Protein AF-A0A1X7TRN3-F1 (afdb_monomer)

Structure (mmCIF, N/CA/C/O backbone):
data_AF-A0A1X7TRN3-F1
#
_entry.id   AF-A0A1X7TRN3-F1
#
loop_
_atom_site.group_PDB
_atom_site.id
_atom_site.type_symbol
_atom_site.label_atom_id
_atom_site.label_alt_id
_atom_site.label_comp_id
_atom_site.label_asym_id
_atom_site.label_entity_id
_atom_site.label_seq_id
_atom_site.pdbx_PDB_ins_code
_atom_site.Cartn_x
_atom_site.Cartn_y
_atom_site.Cartn_z
_atom_site.occupancy
_atom_site.B_iso_or_equiv
_atom_site.auth_seq_id
_atom_site.auth_comp_id
_atom_site.auth_asym_id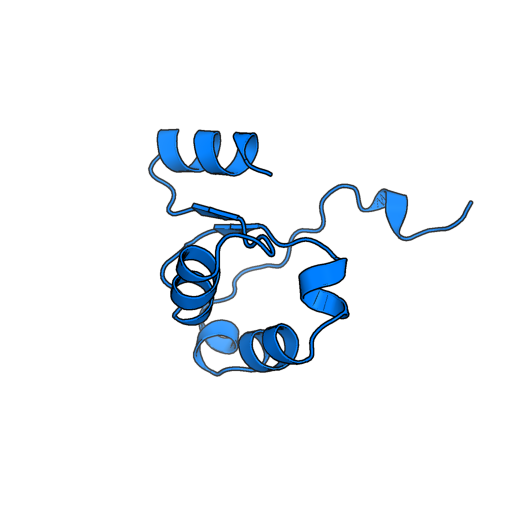
_atom_site.auth_atom_id
_atom_site.pdbx_PDB_model_num
ATOM 1 N N . MET A 1 1 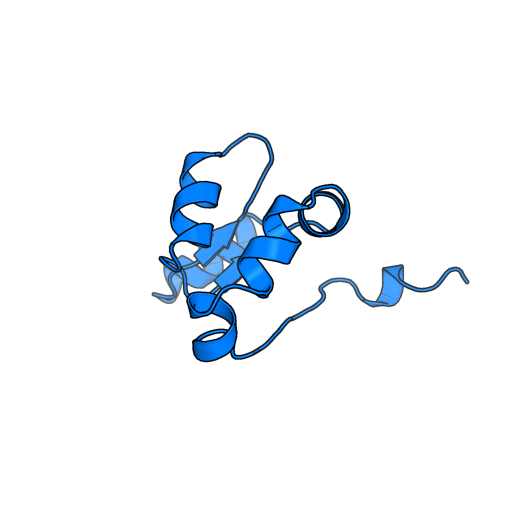? 2.037 5.844 -10.763 1.00 86.25 1 MET A N 1
ATOM 2 C CA . MET A 1 1 ? 1.150 5.509 -9.617 1.00 86.25 1 MET A CA 1
ATOM 3 C C . MET A 1 1 ? -0.185 6.265 -9.625 1.00 86.25 1 MET A C 1
ATOM 5 O O . MET A 1 1 ? -1.201 5.616 -9.419 1.00 86.25 1 MET A O 1
ATOM 9 N N . LYS A 1 2 ? -0.238 7.588 -9.877 1.00 87.38 2 LYS A N 1
ATOM 10 C CA . LYS A 1 2 ? -1.506 8.359 -9.861 1.00 87.38 2 LYS A CA 1
ATOM 11 C C . LYS A 1 2 ? -2.579 7.819 -10.822 1.00 87.38 2 LYS A C 1
ATOM 13 O O . LYS A 1 2 ? -3.727 7.677 -10.412 1.00 8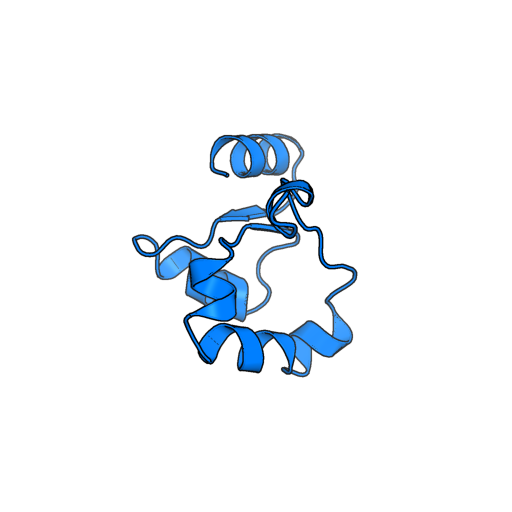7.38 2 LYS A O 1
ATOM 18 N N . ASP A 1 3 ? -2.199 7.437 -12.042 1.00 91.88 3 ASP A N 1
ATOM 19 C CA . ASP A 1 3 ? -3.142 6.873 -13.023 1.00 91.88 3 ASP A CA 1
ATOM 20 C C . ASP A 1 3 ? -3.713 5.519 -12.581 1.00 91.88 3 ASP A C 1
ATOM 22 O O . ASP A 1 3 ? -4.907 5.269 -12.728 1.00 91.88 3 ASP A O 1
ATOM 26 N N . GLN A 1 4 ? -2.883 4.679 -11.954 1.00 91.94 4 GLN A N 1
ATOM 27 C CA . GLN A 1 4 ? -3.307 3.385 -11.409 1.00 91.94 4 GLN A CA 1
ATOM 28 C C . GLN A 1 4 ? -4.315 3.568 -10.268 1.00 91.94 4 GLN A C 1
ATOM 30 O O . GLN A 1 4 ? -5.367 2.932 -10.254 1.00 91.94 4 GLN A O 1
ATOM 35 N N . VAL A 1 5 ? -4.049 4.503 -9.347 1.00 93.94 5 VAL A N 1
ATOM 36 C CA . VAL A 1 5 ? -4.991 4.853 -8.271 1.00 93.94 5 VAL A CA 1
ATOM 37 C C . VAL A 1 5 ? -6.316 5.348 -8.843 1.00 93.94 5 VAL A C 1
ATOM 39 O O . VAL A 1 5 ? -7.375 4.918 -8.387 1.00 93.94 5 VAL A O 1
ATOM 42 N N . ARG A 1 6 ? -6.268 6.226 -9.851 1.00 94.50 6 ARG A N 1
ATOM 43 C CA . ARG A 1 6 ? -7.468 6.732 -10.521 1.00 94.50 6 ARG A CA 1
ATOM 44 C C . ARG A 1 6 ? -8.281 5.593 -11.135 1.00 94.50 6 ARG A C 1
ATOM 46 O O . ARG A 1 6 ? -9.468 5.491 -10.846 1.00 94.50 6 ARG A O 1
ATOM 53 N N . SER A 1 7 ? -7.642 4.710 -11.901 1.00 96.00 7 SER A N 1
ATOM 54 C CA . SER A 1 7 ? -8.317 3.574 -12.537 1.00 96.00 7 SER A CA 1
ATOM 55 C C . SER A 1 7 ? -8.945 2.614 -11.516 1.00 96.00 7 SER A C 1
ATOM 57 O O . SER A 1 7 ? -10.074 2.162 -11.702 1.00 96.00 7 SER A O 1
ATOM 59 N N . CYS A 1 8 ? -8.262 2.342 -10.397 1.00 94.69 8 CYS A N 1
ATOM 60 C CA . CYS A 1 8 ? -8.822 1.545 -9.303 1.00 94.69 8 CYS A CA 1
ATOM 61 C C . CYS A 1 8 ? -10.070 2.202 -8.697 1.00 94.69 8 CYS A C 1
ATOM 63 O O . CYS A 1 8 ? -11.090 1.536 -8.519 1.00 94.69 8 CYS A O 1
ATOM 65 N N . ARG A 1 9 ? -10.015 3.511 -8.424 1.00 94.69 9 ARG A N 1
ATOM 66 C CA . ARG A 1 9 ? -11.142 4.257 -7.845 1.00 94.69 9 ARG A CA 1
ATOM 67 C C . ARG A 1 9 ? -12.339 4.333 -8.788 1.00 94.69 9 ARG A C 1
ATOM 69 O O . ARG A 1 9 ? -13.465 4.168 -8.335 1.00 94.69 9 ARG A O 1
ATOM 76 N N . GLU A 1 10 ? -12.108 4.505 -10.090 1.00 96.62 10 GLU A N 1
ATOM 77 C CA . GLU A 1 10 ? -13.161 4.461 -11.119 1.00 96.62 10 GLU A CA 1
ATOM 78 C C . GLU A 1 10 ? -13.885 3.103 -11.154 1.00 96.62 10 GLU A C 1
ATOM 80 O O . GLU A 1 10 ? -15.051 3.029 -11.533 1.00 96.62 10 GLU A O 1
ATOM 85 N N . ARG A 1 11 ? -13.227 2.031 -10.697 1.00 96.50 11 ARG A N 1
ATOM 86 C CA . ARG A 1 11 ? -13.800 0.682 -10.559 1.00 96.50 11 ARG A CA 1
ATOM 87 C C . ARG A 1 11 ? -14.364 0.393 -9.162 1.00 96.50 11 ARG A C 1
ATOM 89 O O . ARG A 1 11 ? -14.698 -0.752 -8.871 1.00 96.50 11 ARG A O 1
ATOM 96 N N . GLY A 1 12 ? -14.450 1.400 -8.292 1.00 95.88 12 GLY A N 1
ATOM 97 C CA . GLY A 1 12 ? -14.962 1.262 -6.926 1.00 95.88 12 GLY A CA 1
ATOM 98 C C . GLY A 1 12 ? -13.986 0.619 -5.936 1.00 95.88 12 GLY A C 1
ATOM 99 O O . GLY A 1 12 ? -14.396 0.245 -4.841 1.00 95.88 12 GLY A O 1
ATOM 100 N N . VAL A 1 13 ? -12.703 0.484 -6.290 1.00 96.00 13 VAL A N 1
ATOM 101 C CA . VAL A 1 13 ? -11.675 -0.058 -5.392 1.00 96.00 13 VAL A CA 1
ATOM 102 C C . VAL A 1 13 ? -11.039 1.078 -4.599 1.00 96.00 13 VAL A C 1
ATOM 104 O O . VAL A 1 13 ? -10.504 2.032 -5.174 1.00 96.00 13 VAL A O 1
ATOM 107 N N . ALA A 1 14 ? -11.047 0.958 -3.271 1.00 95.06 14 ALA A N 1
ATOM 108 C CA . ALA A 1 14 ? -10.381 1.913 -2.393 1.00 95.06 14 ALA A CA 1
ATOM 109 C C . ALA A 1 14 ? -8.858 1.803 -2.566 1.00 95.06 14 ALA A C 1
ATOM 111 O O . ALA A 1 14 ? -8.227 0.880 -2.048 1.00 95.06 14 ALA A O 1
ATOM 112 N N . ALA A 1 15 ? -8.272 2.740 -3.312 1.00 95.94 15 ALA A N 1
ATOM 113 C CA . ALA A 1 15 ? -6.843 2.774 -3.597 1.00 95.94 15 ALA A CA 1
ATOM 114 C C . ALA A 1 15 ? -6.214 4.122 -3.235 1.00 95.94 15 ALA A C 1
ATOM 116 O O . ALA A 1 15 ? -6.834 5.177 -3.413 1.00 95.94 15 ALA A O 1
ATOM 117 N N . ALA A 1 16 ? -4.962 4.094 -2.787 1.00 94.56 16 ALA A N 1
ATOM 118 C CA . ALA A 1 16 ? -4.159 5.286 -2.533 1.00 94.56 16 ALA A CA 1
ATOM 119 C C . ALA A 1 16 ? -2.702 5.070 -2.946 1.00 94.56 16 ALA A C 1
ATOM 121 O O . ALA A 1 16 ? -2.218 3.939 -2.990 1.00 94.56 16 ALA A O 1
ATOM 122 N N . ALA A 1 17 ? -2.011 6.167 -3.250 1.00 93.00 17 ALA A N 1
ATOM 123 C CA . ALA A 1 17 ? -0.568 6.174 -3.441 1.00 93.00 17 ALA A CA 1
ATOM 124 C C . ALA A 1 17 ? 0.073 6.918 -2.274 1.00 93.00 17 ALA A C 1
ATOM 126 O O . ALA A 1 17 ? -0.313 8.042 -1.967 1.00 93.00 17 ALA A O 1
ATOM 127 N N . VAL A 1 18 ? 1.054 6.285 -1.646 1.00 90.00 18 VAL A N 1
ATOM 128 C CA . VAL A 1 18 ? 1.856 6.884 -0.587 1.00 90.00 18 VAL A CA 1
ATOM 129 C C . VAL A 1 18 ? 3.023 7.605 -1.241 1.00 90.00 18 VAL A C 1
ATOM 131 O O . VAL A 1 18 ? 3.904 6.985 -1.836 1.00 90.00 18 VAL A O 1
ATOM 134 N N . THR A 1 19 ? 3.015 8.927 -1.128 1.00 84.19 19 THR A N 1
ATOM 135 C CA . THR A 1 19 ? 4.067 9.813 -1.634 1.00 84.19 19 THR A CA 1
ATOM 136 C C . THR A 1 19 ? 4.576 10.700 -0.507 1.00 84.19 19 THR A C 1
ATOM 138 O O . THR A 1 19 ? 3.824 10.991 0.420 1.00 84.19 19 THR A O 1
ATOM 141 N N . HIS A 1 20 ? 5.816 11.185 -0.599 1.00 78.56 20 HIS A N 1
ATOM 142 C CA . HIS A 1 20 ? 6.404 12.072 0.414 1.00 78.56 20 HIS A CA 1
ATOM 143 C C . HIS A 1 20 ? 5.560 13.326 0.713 1.00 78.56 20 HIS A C 1
ATOM 145 O O . HIS A 1 20 ? 5.554 13.797 1.849 1.00 78.56 20 HIS A O 1
ATOM 151 N N . ASP A 1 21 ? 4.833 1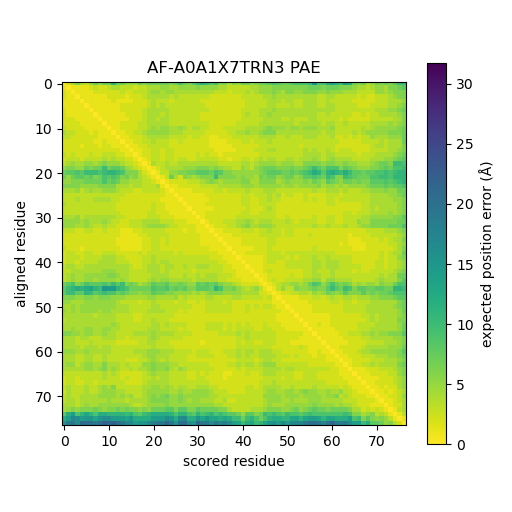3.834 -0.284 1.00 80.38 21 ASP A N 1
ATOM 152 C CA . ASP A 1 21 ? 4.046 15.066 -0.175 1.00 80.38 21 ASP A CA 1
ATOM 153 C C . ASP A 1 21 ? 2.655 14.874 0.455 1.00 80.38 21 ASP A C 1
ATOM 155 O O . ASP A 1 21 ? 2.033 15.853 0.862 1.00 80.38 21 ASP A O 1
ATOM 159 N N . ASP A 1 22 ? 2.155 13.636 0.567 1.00 81.75 22 ASP A N 1
ATOM 160 C CA . ASP A 1 22 ? 0.793 13.358 1.044 1.00 81.75 22 ASP A CA 1
ATOM 161 C C . ASP A 1 22 ? 0.792 12.466 2.289 1.00 81.75 22 ASP A C 1
ATOM 163 O O . ASP A 1 22 ? 0.622 11.244 2.240 1.00 81.75 22 ASP A O 1
ATOM 167 N N . LYS A 1 23 ? 0.955 13.124 3.439 1.00 83.88 23 LYS A N 1
ATOM 168 C CA . LYS A 1 23 ? 0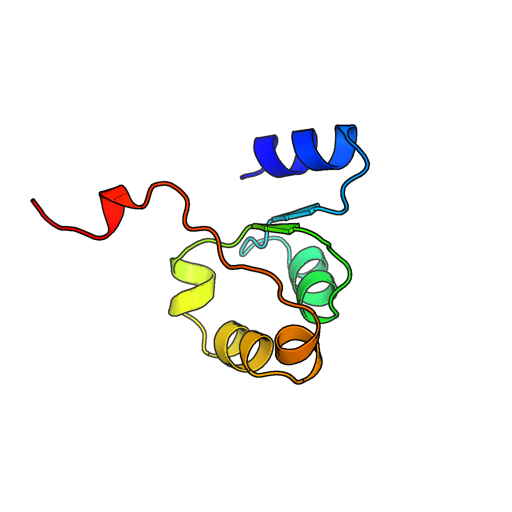.910 12.480 4.757 1.00 83.88 23 LYS A CA 1
ATOM 169 C C . LYS A 1 23 ? -0.481 11.960 5.117 1.00 83.88 23 LYS A C 1
ATOM 171 O O . LYS A 1 23 ? -0.580 11.003 5.878 1.00 83.88 23 LYS A O 1
ATOM 176 N N . SER A 1 24 ? -1.543 12.560 4.576 1.00 87.50 24 SER A N 1
ATOM 177 C CA . SER A 1 24 ? -2.915 12.169 4.914 1.00 87.50 24 SER A CA 1
ATOM 178 C C . SER A 1 24 ? -3.238 10.775 4.375 1.00 87.50 24 SER A C 1
ATOM 180 O O . SER A 1 24 ? -3.645 9.894 5.135 1.00 87.50 24 SER A O 1
ATOM 182 N N . SER A 1 25 ? -2.917 10.536 3.099 1.00 87.38 25 SER A N 1
ATOM 183 C CA . SER A 1 25 ? -3.036 9.219 2.470 1.00 87.38 25 SER A CA 1
ATOM 184 C C . SER A 1 25 ? -2.143 8.178 3.151 1.00 87.38 25 SER A C 1
ATOM 186 O O . SER A 1 25 ? -2.523 7.014 3.266 1.00 87.38 25 SER A O 1
ATOM 188 N N . GLU A 1 26 ? -0.962 8.579 3.632 1.00 90.94 26 GLU A N 1
ATOM 189 C CA . GLU A 1 26 ? -0.061 7.689 4.365 1.00 90.94 26 GLU A CA 1
ATOM 190 C C . GLU A 1 26 ? -0.661 7.230 5.705 1.00 90.94 26 GLU A C 1
ATOM 192 O O . GLU A 1 26 ? -0.662 6.038 6.009 1.00 90.94 26 GLU A O 1
ATOM 197 N N . GLU A 1 27 ? -1.196 8.151 6.506 1.00 91.75 27 GLU A N 1
ATOM 198 C CA . GLU A 1 27 ? -1.809 7.829 7.799 1.00 91.75 27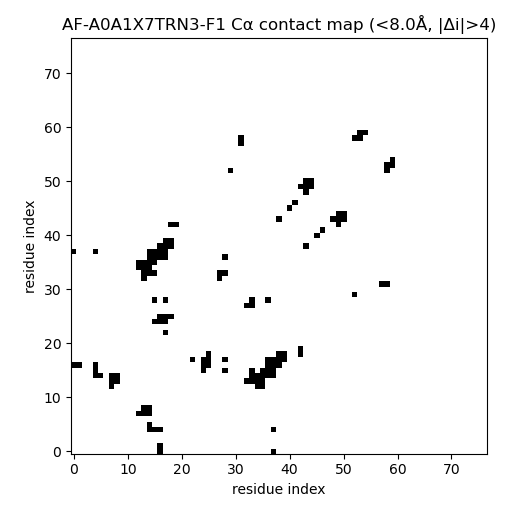 GLU A CA 1
ATOM 199 C C . GLU A 1 27 ? -3.043 6.935 7.661 1.00 91.75 27 GLU A C 1
ATOM 201 O O . GLU A 1 27 ? -3.245 6.019 8.463 1.00 91.75 27 GLU A O 1
ATOM 206 N N . GLU A 1 28 ? -3.867 7.178 6.645 1.00 92.56 28 GLU A N 1
ATOM 207 C CA . GLU A 1 28 ? -5.049 6.365 6.369 1.00 92.56 28 GLU A CA 1
ATOM 208 C C . GLU A 1 28 ? -4.676 4.978 5.828 1.00 92.56 28 GLU A C 1
ATOM 210 O O . GLU A 1 28 ? -5.283 3.974 6.218 1.00 92.56 28 GLU A O 1
ATOM 215 N N . ALA A 1 29 ? -3.612 4.891 5.020 1.00 92.56 29 ALA A N 1
ATOM 216 C CA . ALA A 1 29 ? -3.057 3.615 4.592 1.00 92.56 29 ALA A CA 1
ATOM 217 C C . ALA A 1 29 ? -2.601 2.788 5.793 1.00 92.56 29 ALA A C 1
ATOM 219 O O . ALA A 1 29 ? -3.036 1.652 5.929 1.00 92.56 29 ALA A O 1
ATOM 220 N N . ILE A 1 30 ? -1.843 3.375 6.723 1.00 92.06 30 ILE A N 1
ATOM 221 C CA . ILE A 1 30 ? -1.354 2.692 7.934 1.00 92.06 30 ILE A CA 1
ATOM 222 C C . ILE A 1 30 ? -2.495 2.141 8.800 1.00 92.06 30 ILE A C 1
ATOM 224 O O . ILE A 1 30 ? -2.354 1.086 9.417 1.00 92.06 30 ILE A O 1
ATOM 228 N N . LYS A 1 31 ? -3.642 2.826 8.829 1.00 93.25 31 LYS A N 1
ATOM 229 C CA . LYS A 1 31 ? -4.852 2.379 9.540 1.00 93.25 31 LYS A CA 1
ATOM 230 C C . LYS A 1 31 ? -5.637 1.297 8.782 1.00 93.25 31 LYS A C 1
ATOM 232 O O . LYS A 1 31 ? -6.635 0.796 9.295 1.00 93.25 31 LYS A O 1
ATOM 237 N N . GLY A 1 32 ? -5.203 0.919 7.579 1.00 91.50 32 GLY A N 1
ATOM 238 C CA . GLY A 1 32 ? -5.847 -0.087 6.736 1.00 91.50 32 GLY A CA 1
ATOM 239 C C . GLY A 1 32 ? -7.145 0.396 6.086 1.00 91.50 32 GLY A C 1
ATOM 240 O O . GLY A 1 32 ? -8.072 -0.408 5.931 1.00 91.50 32 GLY A O 1
ATOM 241 N N . GLY A 1 33 ? -7.223 1.690 5.747 1.00 93.19 33 GLY A N 1
ATOM 242 C CA . GLY A 1 33 ? -8.376 2.318 5.086 1.00 93.19 33 GLY A CA 1
ATOM 243 C C . GLY A 1 33 ? -8.506 2.010 3.589 1.00 93.19 33 GLY A C 1
ATOM 244 O O . GLY A 1 33 ? -9.556 2.251 3.000 1.00 93.19 33 GLY A O 1
ATOM 245 N N . PHE A 1 34 ? -7.475 1.427 2.970 1.00 95.12 34 PHE A N 1
ATOM 246 C CA . PHE A 1 34 ? -7.458 1.108 1.540 1.00 95.12 34 PHE A CA 1
ATOM 247 C C . PHE A 1 34 ? -7.338 -0.396 1.286 1.00 95.12 34 PHE A C 1
ATOM 249 O O . PHE A 1 34 ? -6.761 -1.138 2.078 1.00 95.12 34 PHE A O 1
ATOM 256 N N . GLN A 1 35 ? -7.866 -0.832 0.143 1.00 95.00 35 GLN A N 1
ATOM 257 C CA . GLN A 1 35 ? -7.691 -2.187 -0.382 1.00 95.00 35 GLN A CA 1
ATOM 258 C C . GLN A 1 35 ? -6.372 -2.324 -1.147 1.00 95.00 35 GLN A C 1
ATOM 260 O O . GLN A 1 35 ? -5.740 -3.374 -1.091 1.00 95.00 35 GLN A O 1
ATOM 265 N N . ILE A 1 36 ? -5.960 -1.271 -1.861 1.00 95.75 36 ILE A N 1
ATOM 266 C CA . ILE A 1 36 ? -4.703 -1.238 -2.614 1.00 95.75 36 ILE A CA 1
ATOM 267 C C . ILE A 1 36 ? -3.903 -0.007 -2.197 1.00 95.75 36 ILE A C 1
ATOM 269 O O . ILE A 1 36 ? -4.377 1.126 -2.295 1.00 95.75 36 ILE A O 1
ATOM 273 N N . VAL A 1 37 ? -2.668 -0.231 -1.762 1.00 95.00 37 VAL A N 1
ATOM 274 C CA . VAL A 1 37 ? -1.726 0.832 -1.408 1.00 95.00 37 VAL A CA 1
ATOM 275 C C . VAL A 1 37 ? -0.537 0.745 -2.354 1.00 95.00 37 VAL A C 1
ATOM 277 O O . VAL A 1 37 ? 0.196 -0.241 -2.345 1.00 95.00 37 VAL A O 1
ATOM 280 N N . TYR A 1 38 ? -0.349 1.778 -3.170 1.00 94.56 38 TYR A N 1
ATOM 281 C CA . TYR A 1 38 ? 0.839 1.931 -4.005 1.00 94.56 38 TYR A CA 1
ATOM 282 C C . TYR A 1 38 ? 1.915 2.660 -3.207 1.00 94.56 38 TYR A C 1
ATOM 284 O O . TYR A 1 38 ? 1.657 3.725 -2.647 1.00 94.56 38 TYR A O 1
ATOM 292 N N . ILE A 1 39 ? 3.121 2.106 -3.171 1.00 91.94 39 ILE A N 1
ATOM 293 C CA . ILE A 1 39 ? 4.257 2.677 -2.451 1.00 91.94 39 ILE A CA 1
ATOM 294 C C . ILE A 1 39 ? 5.525 2.516 -3.285 1.00 91.94 39 ILE A C 1
ATOM 296 O O . ILE A 1 39 ? 5.688 1.509 -3.974 1.00 91.94 39 ILE A O 1
ATOM 300 N N . SER A 1 40 ? 6.413 3.509 -3.250 1.00 90.31 40 SER A N 1
ATOM 301 C CA . SER A 1 40 ? 7.702 3.409 -3.936 1.00 90.31 40 SER A CA 1
ATOM 302 C C . SER A 1 40 ? 8.701 2.549 -3.146 1.00 90.31 40 SER A C 1
ATOM 304 O O . SER A 1 40 ? 8.606 2.472 -1.911 1.00 90.31 40 SER A O 1
ATOM 306 N N . PRO A 1 41 ? 9.683 1.919 -3.819 1.00 89.06 41 PRO A N 1
ATOM 307 C CA . PRO A 1 41 ? 10.747 1.170 -3.151 1.00 89.06 41 PRO A CA 1
ATOM 308 C C . PRO A 1 41 ? 11.503 2.005 -2.105 1.00 89.06 41 PRO A C 1
ATOM 310 O O . PRO A 1 41 ? 11.853 1.511 -1.035 1.00 89.06 41 PRO A O 1
ATOM 313 N N . GLU A 1 42 ? 11.716 3.292 -2.367 1.00 89.00 42 GLU A N 1
ATOM 314 C CA . GLU A 1 42 ? 12.425 4.206 -1.470 1.00 89.00 42 GLU A CA 1
ATOM 315 C C . GLU A 1 42 ? 11.635 4.451 -0.182 1.00 89.00 42 GLU A C 1
ATOM 317 O O . GLU A 1 42 ? 12.207 4.440 0.907 1.00 89.00 42 GLU A O 1
ATOM 322 N N . MET A 1 43 ? 10.312 4.608 -0.278 1.00 86.81 43 MET A N 1
ATOM 323 C CA . MET A 1 43 ? 9.446 4.815 0.886 1.00 86.81 43 MET A CA 1
ATOM 324 C C . MET A 1 43 ? 9.377 3.575 1.781 1.00 86.81 43 MET A C 1
ATOM 326 O O . MET A 1 43 ? 9.465 3.688 3.011 1.00 86.81 43 MET A O 1
ATOM 330 N N . ILE A 1 44 ? 9.251 2.392 1.168 1.00 87.75 44 ILE A N 1
ATOM 331 C CA . ILE A 1 44 ? 9.104 1.129 1.898 1.00 87.75 44 ILE A CA 1
ATOM 332 C C . ILE A 1 44 ? 10.433 0.652 2.505 1.00 87.75 44 ILE A C 1
ATOM 334 O O . ILE A 1 44 ? 10.456 0.157 3.633 1.00 87.75 44 ILE A O 1
ATOM 338 N N . LEU A 1 45 ? 11.557 0.834 1.797 1.00 86.81 45 LEU A N 1
ATOM 339 C CA . LEU A 1 45 ? 12.876 0.369 2.241 1.00 86.81 45 LEU A CA 1
ATOM 340 C C . LEU A 1 45 ? 13.643 1.422 3.043 1.00 86.81 45 LEU A C 1
ATOM 342 O O . LEU A 1 45 ? 14.355 1.054 3.984 1.00 86.81 45 LEU A O 1
ATOM 346 N N . GLY A 1 46 ? 13.498 2.702 2.696 1.00 82.94 46 GLY A N 1
ATOM 347 C CA . GLY A 1 46 ? 14.257 3.815 3.267 1.00 82.94 46 GLY A CA 1
ATOM 348 C C . GLY A 1 46 ? 13.820 4.219 4.674 1.00 82.94 46 GLY A C 1
ATOM 349 O O . GLY A 1 46 ? 14.588 4.846 5.400 1.00 82.94 46 GLY A O 1
ATOM 350 N N . THR A 1 47 ? 12.621 3.819 5.109 1.00 79.94 47 THR A N 1
ATOM 351 C CA . THR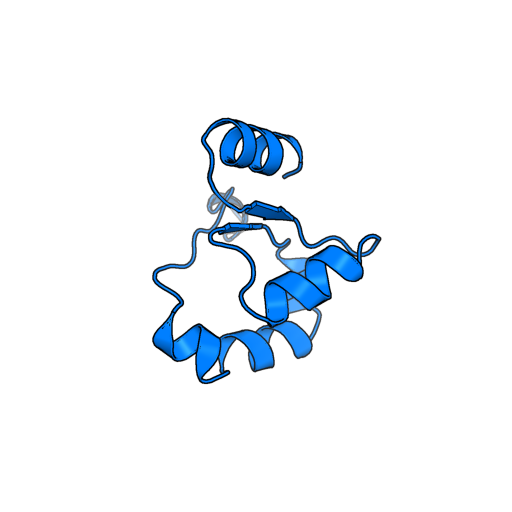 A 1 47 ? 12.123 4.095 6.464 1.00 79.94 47 THR A CA 1
ATOM 352 C C . THR A 1 47 ? 11.825 2.803 7.229 1.00 79.94 47 THR A C 1
ATOM 354 O O . THR A 1 47 ? 11.400 1.794 6.666 1.00 79.94 47 THR A O 1
ATOM 357 N N . LYS A 1 48 ? 12.033 2.802 8.554 1.00 85.69 48 LYS A N 1
ATOM 358 C CA . LYS A 1 48 ? 11.600 1.678 9.413 1.00 85.69 48 LYS A CA 1
ATOM 359 C C . LYS A 1 48 ? 10.081 1.637 9.604 1.00 85.69 48 LYS A C 1
ATOM 361 O O . LYS A 1 48 ? 9.545 0.590 9.944 1.00 85.69 48 LYS A O 1
ATOM 366 N N . LYS A 1 49 ? 9.403 2.760 9.347 1.00 89.00 49 LYS A N 1
ATOM 367 C CA . LYS A 1 49 ? 7.964 2.954 9.540 1.00 89.00 49 LYS A CA 1
ATOM 368 C C . LYS A 1 49 ? 7.149 1.866 8.842 1.00 89.00 49 LYS A C 1
ATOM 370 O O . LYS A 1 49 ? 6.379 1.175 9.497 1.00 89.00 49 LYS A O 1
ATOM 375 N N . TRP A 1 50 ? 7.381 1.657 7.547 1.00 90.19 50 TRP A N 1
ATOM 376 C CA . TRP A 1 50 ? 6.628 0.677 6.762 1.00 90.19 50 TRP A CA 1
ATOM 377 C C . TRP A 1 50 ? 6.914 -0.775 7.144 1.00 90.19 50 TRP A C 1
ATOM 379 O O . TRP A 1 50 ? 6.004 -1.594 7.088 1.00 90.19 50 TRP A O 1
ATOM 389 N N . ARG A 1 51 ? 8.122 -1.093 7.630 1.00 90.06 51 ARG A N 1
ATOM 390 C CA . ARG A 1 51 ? 8.418 -2.427 8.181 1.00 90.06 51 ARG A CA 1
ATOM 391 C C . ARG A 1 51 ? 7.552 -2.717 9.407 1.00 90.06 51 ARG A C 1
ATOM 393 O O . ARG A 1 51 ? 6.863 -3.725 9.435 1.00 90.06 51 ARG A O 1
ATOM 400 N N . SER A 1 52 ? 7.482 -1.777 10.351 1.00 91.88 52 SER A N 1
ATOM 401 C CA . SER A 1 52 ? 6.618 -1.912 11.532 1.00 91.88 52 SER A CA 1
ATOM 402 C C . SER A 1 52 ? 5.126 -1.980 11.188 1.00 91.88 52 SER A C 1
ATOM 404 O O . SER A 1 52 ? 4.367 -2.645 11.885 1.00 91.88 52 SER A O 1
ATOM 406 N N . VAL A 1 53 ? 4.694 -1.305 10.118 1.00 92.50 53 VAL A N 1
ATOM 407 C CA . VAL A 1 53 ? 3.312 -1.383 9.620 1.00 92.50 53 VAL A CA 1
ATOM 408 C C . VAL A 1 53 ? 3.018 -2.776 9.070 1.00 92.50 53 VAL A C 1
ATOM 410 O O . VAL A 1 53 ? 2.006 -3.363 9.442 1.00 92.50 53 VAL A O 1
ATOM 413 N N . LEU A 1 54 ? 3.909 -3.330 8.245 1.00 92.06 54 LEU A N 1
ATOM 414 C CA . LEU A 1 54 ? 3.765 -4.681 7.696 1.00 92.06 54 LEU A CA 1
ATOM 415 C C . LEU A 1 54 ? 3.813 -5.759 8.788 1.00 92.06 54 LEU A C 1
ATOM 417 O O . LEU A 1 54 ? 3.058 -6.722 8.707 1.00 92.06 54 LEU A O 1
ATOM 421 N N . ASP A 1 55 ? 4.618 -5.567 9.834 1.00 93.25 55 ASP A N 1
ATOM 422 C CA . ASP A 1 55 ? 4.697 -6.466 10.997 1.00 93.25 55 ASP A CA 1
ATOM 423 C C . ASP A 1 55 ? 3.510 -6.317 11.970 1.00 93.25 55 ASP A C 1
ATOM 42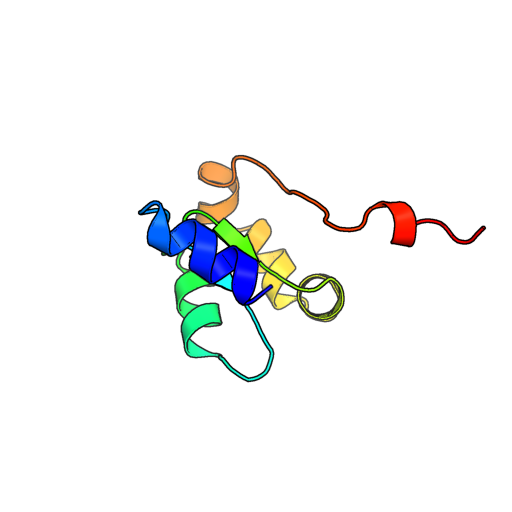5 O O . ASP A 1 55 ? 3.365 -7.097 12.911 1.00 93.25 55 ASP A O 1
ATOM 429 N N . SER A 1 56 ? 2.643 -5.318 11.780 1.00 95.25 56 SER A N 1
ATOM 430 C CA . SER A 1 56 ? 1.502 -5.092 12.669 1.00 95.25 56 SER A CA 1
ATOM 431 C C . SER A 1 56 ? 0.432 -6.177 12.523 1.00 95.25 56 SER A C 1
ATOM 433 O O . SER A 1 56 ? 0.169 -6.669 11.426 1.00 95.25 56 SER A O 1
ATOM 435 N N . ASN A 1 57 ? -0.287 -6.472 13.612 1.00 96.06 57 ASN A N 1
ATOM 436 C CA . ASN A 1 57 ? -1.396 -7.439 13.607 1.00 96.06 57 ASN A CA 1
ATOM 437 C C . ASN A 1 57 ? -2.447 -7.146 12.523 1.00 96.06 57 ASN A C 1
ATOM 439 O O . ASN A 1 57 ? -3.039 -8.066 11.959 1.00 96.06 57 ASN A O 1
ATOM 443 N N . LEU A 1 58 ? -2.683 -5.865 12.223 1.00 95.06 58 LEU A N 1
ATOM 444 C CA . LEU A 1 58 ? -3.627 -5.446 11.191 1.00 95.06 58 LEU A CA 1
ATOM 445 C C . LEU A 1 58 ? -3.197 -5.949 9.810 1.00 95.06 58 LEU A C 1
ATOM 447 O O . LEU A 1 58 ? -3.997 -6.552 9.102 1.00 95.06 58 LEU A O 1
ATOM 451 N N . TYR A 1 59 ? -1.940 -5.718 9.435 1.00 94.69 59 TYR A N 1
ATOM 452 C CA . TYR A 1 59 ? -1.424 -6.138 8.136 1.00 94.69 59 TYR A CA 1
ATOM 453 C C . TYR A 1 59 ? -1.151 -7.636 8.096 1.00 94.69 59 TYR A C 1
ATOM 455 O O . TYR A 1 59 ? -1.517 -8.273 7.118 1.00 94.69 59 TYR A O 1
ATOM 463 N N . GLN A 1 60 ? -0.641 -8.233 9.170 1.00 95.88 60 GLN A N 1
ATOM 464 C CA . GLN A 1 60 ? -0.451 -9.684 9.249 1.00 95.88 60 GLN A CA 1
ATOM 465 C C . GLN A 1 60 ? -1.767 -10.471 9.092 1.00 95.88 60 GLN A C 1
ATOM 467 O O . GLN A 1 60 ? -1.752 -11.590 8.594 1.00 95.88 60 GLN A O 1
ATOM 472 N N . SER A 1 61 ? -2.914 -9.890 9.474 1.00 96.19 61 SER A N 1
ATOM 473 C CA . SER A 1 61 ? -4.234 -10.525 9.315 1.00 96.19 61 SER A CA 1
ATOM 474 C C . SER A 1 61 ? -4.985 -10.144 8.034 1.00 96.19 61 SER A C 1
ATOM 476 O O . SER A 1 61 ? -5.842 -10.909 7.595 1.00 96.19 61 SER A O 1
ATOM 478 N N . ARG A 1 62 ? -4.712 -8.973 7.438 1.00 95.38 62 ARG A N 1
ATOM 479 C CA . ARG A 1 62 ? -5.471 -8.447 6.283 1.00 95.38 62 ARG A CA 1
ATOM 480 C C . ARG A 1 62 ? -4.683 -8.381 4.975 1.00 95.38 62 ARG A C 1
ATOM 482 O O . ARG A 1 62 ? -5.303 -8.231 3.924 1.00 95.38 62 ARG A O 1
ATOM 489 N N . LEU A 1 63 ? -3.352 -8.442 5.006 1.00 94.56 63 LEU A N 1
ATOM 490 C CA . LEU A 1 63 ? -2.525 -8.361 3.804 1.00 94.56 63 LEU A CA 1
ATOM 491 C C . LEU A 1 63 ? -2.614 -9.675 3.025 1.00 94.56 63 LEU A C 1
ATOM 493 O O . LEU A 1 63 ? -2.107 -10.704 3.456 1.00 94.56 63 LEU A O 1
ATOM 497 N N . VAL A 1 64 ? -3.248 -9.620 1.855 1.00 95.81 64 VAL A N 1
ATOM 498 C CA . VAL A 1 64 ? -3.443 -10.797 0.991 1.00 95.81 64 VAL A CA 1
ATOM 499 C C . VAL A 1 64 ? -2.256 -11.018 0.049 1.00 95.81 64 VAL A C 1
ATOM 501 O O . VAL A 1 64 ? -1.962 -12.152 -0.317 1.00 95.81 64 VAL A O 1
ATOM 504 N N . GLY A 1 65 ? -1.555 -9.954 -0.349 1.00 93.94 65 GLY A N 1
ATOM 505 C CA . GLY A 1 65 ? -0.428 -10.069 -1.268 1.00 93.94 65 GLY A CA 1
ATOM 506 C C . GLY A 1 65 ? 0.393 -8.792 -1.400 1.00 93.94 65 GLY A C 1
ATOM 507 O O . GLY A 1 65 ? -0.084 -7.694 -1.113 1.00 93.94 65 GLY A O 1
ATOM 508 N N . LEU A 1 66 ? 1.632 -8.966 -1.859 1.00 92.75 66 LEU A N 1
ATOM 509 C CA . LEU A 1 66 ? 2.565 -7.901 -2.212 1.00 92.75 66 LEU A CA 1
ATOM 510 C C . LEU A 1 66 ? 2.882 -8.016 -3.705 1.00 92.75 66 LEU A C 1
ATOM 512 O O . LEU A 1 66 ? 3.333 -9.064 -4.163 1.00 92.75 66 LEU A O 1
ATOM 516 N N . VAL A 1 67 ? 2.645 -6.941 -4.454 1.00 94.44 67 VAL A N 1
ATOM 517 C CA . VAL A 1 67 ? 2.897 -6.881 -5.898 1.00 94.44 67 VAL A CA 1
ATOM 518 C C . VAL A 1 67 ? 4.049 -5.919 -6.151 1.00 94.44 67 VAL A C 1
ATOM 520 O O . VAL A 1 67 ? 4.055 -4.811 -5.618 1.00 94.44 67 VAL A O 1
ATOM 523 N N . ILE A 1 68 ? 5.018 -6.350 -6.956 1.00 92.88 68 ILE A N 1
ATOM 524 C CA . ILE A 1 68 ? 6.180 -5.547 -7.338 1.00 92.88 68 ILE A CA 1
ATOM 525 C C . ILE A 1 68 ? 6.009 -5.152 -8.800 1.00 92.88 68 ILE A C 1
ATOM 527 O O . ILE A 1 68 ? 6.067 -6.006 -9.685 1.00 92.88 68 ILE A O 1
ATOM 531 N N . ASP A 1 69 ? 5.779 -3.862 -9.028 1.00 92.50 69 ASP A N 1
ATOM 532 C CA . ASP A 1 69 ? 5.787 -3.283 -10.369 1.00 92.50 69 ASP A CA 1
ATOM 533 C C . ASP A 1 69 ? 7.231 -3.119 -10.862 1.00 92.50 69 ASP A C 1
ATOM 535 O O . ASP A 1 69 ? 8.144 -2.912 -10.061 1.00 92.50 69 ASP A O 1
ATOM 539 N N . GLU A 1 70 ? 7.439 -3.253 -12.170 1.00 91.56 70 GLU A N 1
ATOM 540 C CA . GLU A 1 70 ? 8.759 -3.213 -12.811 1.00 91.56 70 GLU A CA 1
ATOM 541 C C . GLU A 1 70 ? 9.812 -4.103 -12.128 1.00 91.56 70 GLU A C 1
ATOM 543 O O . GLU A 1 70 ? 10.964 -3.720 -11.924 1.00 91.56 70 GLU A O 1
ATOM 548 N N . ALA A 1 71 ? 9.433 -5.345 -11.796 1.00 91.38 71 ALA A N 1
ATOM 549 C CA . ALA A 1 71 ? 10.306 -6.313 -11.121 1.00 91.38 71 ALA A CA 1
ATOM 550 C C . ALA A 1 71 ? 11.635 -6.578 -11.860 1.00 91.38 71 ALA A C 1
ATOM 552 O O . ALA A 1 71 ? 12.610 -7.035 -11.259 1.00 91.38 71 ALA A O 1
ATOM 553 N N . HIS A 1 72 ? 11.699 -6.257 -13.155 1.00 91.06 72 HIS A N 1
ATOM 554 C CA . HIS A 1 72 ? 12.923 -6.318 -13.942 1.00 91.06 72 HIS A CA 1
ATOM 555 C C . HIS A 1 72 ? 14.035 -5.386 -13.408 1.00 91.06 72 HIS A C 1
ATOM 557 O O . HIS A 1 72 ? 15.210 -5.685 -13.610 1.00 91.06 72 HIS A O 1
ATOM 563 N N . CYS A 1 73 ? 13.689 -4.324 -12.667 1.00 91.00 73 CYS A N 1
ATOM 564 C CA . CYS A 1 73 ? 14.618 -3.377 -12.039 1.00 91.00 73 CYS A CA 1
ATOM 565 C C . CYS A 1 73 ? 15.411 -3.953 -10.853 1.00 91.00 73 CYS A C 1
ATOM 567 O O . CYS A 1 73 ? 16.358 -3.327 -10.387 1.00 91.00 73 CYS A O 1
ATOM 569 N N . VAL A 1 74 ? 15.038 -5.128 -10.331 1.00 88.25 74 VAL A N 1
ATOM 570 C CA . VAL A 1 74 ? 15.698 -5.730 -9.156 1.00 88.25 74 VAL A CA 1
ATOM 571 C C . VAL A 1 74 ? 17.091 -6.270 -9.493 1.00 88.25 74 VAL A C 1
ATOM 573 O O 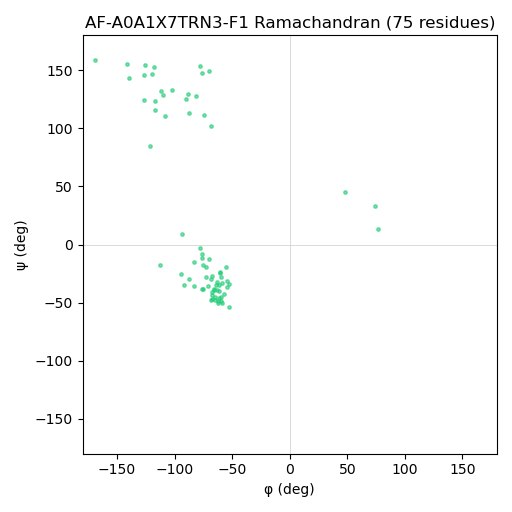. VAL A 1 74 ? 17.963 -6.343 -8.628 1.00 88.25 74 VAL A O 1
ATOM 576 N N . LYS A 1 75 ? 17.313 -6.662 -10.748 1.00 88.19 75 LYS A N 1
ATOM 577 C CA . LYS A 1 75 ? 18.570 -7.255 -11.201 1.00 88.19 75 LYS A CA 1
ATOM 578 C C . LYS A 1 75 ? 19.404 -6.217 -11.951 1.00 88.19 75 LYS A C 1
ATOM 580 O O . LYS A 1 75 ? 18.903 -5.581 -12.871 1.00 88.19 75 LYS A O 1
ATOM 585 N N . THR A 1 76 ? 20.691 -6.121 -11.629 1.00 76.12 76 THR A N 1
ATOM 586 C CA . THR A 1 76 ? 21.705 -5.496 -12.493 1.00 76.12 76 THR A CA 1
ATOM 587 C C . THR A 1 76 ? 22.162 -6.498 -13.554 1.00 76.12 76 THR A C 1
ATOM 589 O O . THR A 1 76 ? 22.481 -7.646 -13.233 1.00 76.12 76 THR A O 1
ATOM 592 N N . TRP A 1 77 ? 22.109 -6.083 -14.820 1.00 71.19 77 TRP A N 1
ATOM 593 C CA . TRP A 1 77 ? 22.426 -6.905 -15.992 1.00 71.19 77 TRP A CA 1
ATOM 594 C C . TRP A 1 77 ? 23.876 -6.713 -16.416 1.00 71.19 77 TRP A C 1
ATOM 596 O O . TRP A 1 77 ? 24.352 -5.558 -16.343 1.00 71.19 77 TRP A O 1
#

Foldseek 3Di:
DVVVCVVCVVVVFFEDEDDPVDVPSVVCVLVVVGPYYHYDPCRCVVDCVNVVSCVDPVNVVRVPDDDDPPPVVVDDD

Organism: Amphimedon queenslandica (NCBI:txid400682)

Nearest PDB structures (foldseek):
  1gl9-assembly2_C  TM=7.160E-01  e=1.086E+00  Archaeoglobus fulgidus DSM 4304
  3tbk-assembly1_A  TM=6.618E-01  e=1.086E+00  Mus musculus
  1gl9-assembly1_B  TM=7.156E-01  e=2.452E+00  Archaeoglobus fulgidus DSM 4304
  8g7v-assembly1_C  TM=6.099E-01  e=5.926E+00  Homo sapiens
  3p4y-assembly1_A  TM=4.552E-01  e=5.174E+00  Thermotoga maritima

Solvent-accessible surface area (backbone atoms only — not comparable to full-atom values): 4835 Å² total; per-residue (Å²): 107,71,66,59,30,49,56,36,43,77,71,74,39,50,45,42,60,47,48,95,90,38,64,67,56,39,57,42,47,75,73,60,73,46,82,40,78,45,69,48,71,62,62,50,69,73,36,70,65,48,51,56,49,55,70,27,72,67,34,67,73,66,63,87,79,86,85,72,80,71,61,74,73,77,59,90,128

pLDDT: mean 90.97, std 5.07, range [71.19, 96.62]

Mean predicted aligned error: 3.73 Å

InterPro domains:
  IPR014001 Helicase superfamily 1/2, ATP-binding domain [PS51192] (1-77)
  IPR027417 P-loop containing nucleoside triphosphate hydrolase [G3DSA:3.40.50.300] (1-77)
  IPR027417 P-loop containing nucleoside triphosphate hydrolase [SSF52540] (6-75)

Sequence (77 aa):
MKDQVRSCRERGVAAAAVTHDDKSSEEEAIKGGFQIVYISPEMILGTKKWRSVLDSNLYQSRLVGLVIDEAHCVKTW

Secondary structure (DSSP, 8-state):
-HHHHHHHHHTT--EEEE-TT-HHHHHHHHTT--SEEEE-HHHHHH-HHHHHHHTSHHHHHH------TTGGGGS--

Radius of gyration: 12.96 Å; Cα contacts (8 Å, |Δi|>4): 68; chains: 1; bounding box: 37×26×30 Å